Protein AF-A0A0N4ZP22-F1 (afdb_monomer)

Structure (mmCIF, N/CA/C/O backbone):
data_AF-A0A0N4ZP22-F1
#
_entry.id   AF-A0A0N4ZP22-F1
#
loop_
_atom_site.group_PDB
_atom_site.id
_atom_site.type_symbol
_atom_site.label_atom_id
_atom_site.label_alt_id
_atom_site.label_comp_id
_atom_site.label_asym_id
_atom_site.label_entity_id
_atom_site.label_seq_id
_atom_site.pdbx_PDB_ins_code
_atom_site.Cartn_x
_atom_site.Cartn_y
_atom_site.Cartn_z
_atom_site.occupancy
_atom_site.B_iso_or_equiv
_atom_site.auth_seq_id
_atom_site.auth_comp_id
_atom_site.auth_asym_id
_atom_site.auth_atom_id
_atom_site.pdbx_PDB_model_num
ATOM 1 N N . MET A 1 1 ? 40.704 -59.148 15.172 1.00 49.69 1 MET A N 1
ATOM 2 C CA . MET A 1 1 ? 39.421 -58.601 15.672 1.00 49.69 1 MET A CA 1
ATOM 3 C C . MET A 1 1 ? 39.531 -57.087 15.835 1.00 49.69 1 MET A C 1
ATOM 5 O O . MET A 1 1 ? 40.034 -56.634 16.849 1.00 49.69 1 MET A O 1
ATOM 9 N N . GLY A 1 2 ? 39.123 -56.298 14.837 1.00 51.00 2 GLY A N 1
ATOM 10 C CA . GLY A 1 2 ? 39.158 -54.830 14.907 1.00 51.00 2 GLY A CA 1
ATOM 11 C C . GLY A 1 2 ? 37.752 -54.257 14.776 1.00 51.00 2 GLY A C 1
ATOM 12 O O . GLY A 1 2 ? 37.282 -54.042 13.664 1.00 51.00 2 GLY A O 1
ATOM 13 N N . LYS A 1 3 ? 37.061 -54.045 15.901 1.00 58.38 3 LYS A N 1
ATOM 14 C CA . LYS A 1 3 ? 35.722 -53.438 15.931 1.00 58.38 3 LYS A CA 1
ATOM 15 C C . LYS A 1 3 ? 35.860 -51.929 15.700 1.00 58.38 3 LYS A C 1
ATOM 17 O O . LYS A 1 3 ? 36.095 -51.183 16.646 1.00 58.38 3 LYS A O 1
ATOM 22 N N . ARG A 1 4 ? 35.754 -51.467 14.452 1.00 63.69 4 ARG A N 1
ATOM 23 C CA . ARG A 1 4 ? 35.672 -50.026 14.168 1.00 63.69 4 ARG A CA 1
ATOM 24 C C . ARG A 1 4 ? 34.242 -49.566 14.450 1.00 63.69 4 ARG A C 1
ATOM 26 O O . ARG A 1 4 ? 33.310 -50.033 13.805 1.00 63.69 4 ARG A O 1
ATOM 33 N N . LYS A 1 5 ? 34.081 -48.681 15.439 1.00 59.81 5 LYS A N 1
ATOM 34 C CA . LYS A 1 5 ? 32.822 -47.979 15.718 1.00 59.81 5 LYS A CA 1
ATOM 35 C C . LYS A 1 5 ? 32.456 -47.153 14.486 1.00 59.81 5 LYS A C 1
ATOM 37 O O . LYS A 1 5 ? 33.154 -46.201 14.148 1.00 59.81 5 LYS A O 1
ATOM 42 N N . THR A 1 6 ? 31.376 -47.530 13.817 1.00 57.22 6 THR A N 1
ATOM 43 C CA . THR A 1 6 ? 30.721 -46.706 12.805 1.00 57.22 6 THR A CA 1
ATOM 44 C C . THR A 1 6 ? 30.248 -45.417 13.467 1.00 57.22 6 THR A C 1
ATOM 46 O O . THR A 1 6 ? 29.410 -45.442 14.366 1.00 57.22 6 THR A O 1
ATOM 49 N N . SER A 1 7 ? 30.844 -44.301 13.046 1.00 57.28 7 SER A N 1
ATOM 50 C CA . SER A 1 7 ? 30.411 -42.942 13.362 1.00 57.28 7 SER A CA 1
ATOM 51 C C . SER A 1 7 ? 28.914 -42.816 13.070 1.00 57.28 7 SER A C 1
ATOM 53 O O . SER A 1 7 ? 28.480 -42.966 11.926 1.00 57.28 7 SER A O 1
ATOM 55 N N . SER A 1 8 ? 28.122 -42.609 14.124 1.00 59.25 8 SER A N 1
ATOM 56 C CA . SER A 1 8 ? 26.702 -42.295 14.016 1.00 59.25 8 SER A CA 1
ATOM 57 C C . SER A 1 8 ? 26.591 -40.943 13.324 1.00 59.25 8 SER A C 1
ATOM 59 O O . SER A 1 8 ? 26.777 -39.905 13.954 1.00 59.25 8 SER A O 1
ATOM 61 N N . ARG A 1 9 ? 26.332 -40.955 12.013 1.00 60.91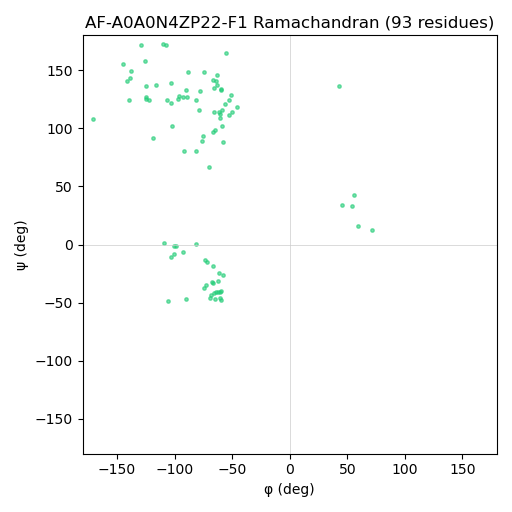 9 ARG A N 1
ATOM 62 C CA . ARG A 1 9 ? 25.959 -39.758 11.262 1.00 60.91 9 ARG A CA 1
ATOM 63 C C . ARG A 1 9 ? 24.686 -39.217 11.899 1.00 60.91 9 ARG A C 1
ATOM 65 O O . ARG A 1 9 ? 23.612 -39.776 11.694 1.00 60.91 9 ARG A O 1
ATOM 72 N N . THR A 1 10 ? 24.827 -38.166 12.704 1.00 61.94 10 THR A N 1
ATOM 73 C CA . THR A 1 10 ? 23.715 -37.334 13.158 1.00 61.94 10 THR A CA 1
ATOM 74 C C . THR A 1 10 ? 22.858 -37.030 11.935 1.00 61.94 10 THR A C 1
ATOM 76 O O . THR A 1 10 ? 23.369 -36.516 10.938 1.00 61.94 10 THR A O 1
ATOM 79 N N . GLY A 1 11 ? 21.600 -37.477 11.969 1.00 62.97 11 GLY A N 1
ATOM 80 C CA . GLY A 1 11 ? 20.673 -37.361 10.846 1.00 62.97 11 GLY A CA 1
ATOM 81 C C . GLY A 1 11 ? 20.512 -35.911 10.375 1.00 62.97 11 GLY A C 1
ATOM 82 O O . GLY A 1 11 ? 20.901 -34.987 11.094 1.00 62.97 11 GLY A O 1
ATOM 83 N N . PRO A 1 12 ? 19.951 -35.697 9.172 1.00 64.88 12 PRO A N 1
ATOM 84 C CA . PRO A 1 12 ? 19.740 -34.357 8.641 1.00 64.88 12 PRO A CA 1
ATOM 85 C C . PRO A 1 12 ? 18.979 -33.521 9.672 1.00 64.88 12 PRO A C 1
ATOM 87 O O . PRO A 1 12 ? 17.928 -33.937 10.169 1.00 64.88 12 PRO A O 1
ATOM 90 N N . ALA A 1 13 ? 19.556 -32.373 10.037 1.00 68.50 13 ALA A N 1
ATOM 91 C CA . ALA A 1 13 ? 18.925 -31.426 10.941 1.00 68.50 13 ALA A CA 1
ATOM 92 C C . ALA A 1 13 ? 17.507 -31.151 10.428 1.00 68.50 13 ALA A C 1
ATOM 94 O O . ALA A 1 13 ? 17.323 -30.883 9.240 1.00 68.50 13 ALA A O 1
ATOM 95 N N . LYS A 1 14 ? 16.509 -31.282 11.309 1.00 67.88 14 LYS A N 1
ATOM 96 C CA . LYS A 1 14 ? 15.104 -31.041 10.971 1.00 67.88 14 LYS A CA 1
ATOM 97 C C . LYS A 1 14 ? 15.009 -29.655 10.332 1.00 67.88 14 LYS A C 1
ATOM 99 O O . LYS A 1 14 ? 15.266 -28.657 11.005 1.00 67.88 14 LYS A O 1
ATOM 104 N N . VAL A 1 15 ? 14.711 -29.616 9.034 1.00 71.06 15 VAL A N 1
ATOM 105 C CA . VAL A 1 15 ? 14.518 -28.373 8.284 1.00 71.06 15 VAL A CA 1
ATOM 106 C C . VAL A 1 15 ? 13.423 -27.597 9.005 1.00 71.06 15 VAL A C 1
ATOM 108 O O . VAL A 1 15 ? 12.334 -28.128 9.230 1.00 71.06 15 VAL A O 1
ATOM 111 N N . LYS A 1 16 ? 13.740 -26.380 9.455 1.00 73.50 16 LYS A N 1
ATOM 112 C CA . LYS A 1 16 ? 12.749 -25.515 10.098 1.00 73.50 16 LYS A CA 1
ATOM 113 C C . LYS A 1 16 ? 11.621 -25.269 9.086 1.00 73.50 16 LYS A C 1
ATOM 115 O O . LYS A 1 16 ? 11.933 -25.010 7.924 1.00 73.50 16 LYS A O 1
ATOM 120 N N . PRO A 1 17 ? 10.343 -25.378 9.483 1.00 74.81 17 PRO A N 1
ATOM 121 C CA . PRO A 1 17 ? 9.240 -25.123 8.569 1.00 74.81 17 PRO A CA 1
ATOM 122 C C . PRO A 1 17 ? 9.334 -23.689 8.043 1.00 74.81 17 PRO A C 1
ATOM 124 O O . PRO A 1 17 ? 9.560 -22.757 8.816 1.00 74.81 17 PRO A O 1
ATOM 127 N N . VAL A 1 18 ? 9.186 -23.529 6.728 1.00 74.31 18 VAL A N 1
ATOM 128 C CA . VAL A 1 18 ? 9.071 -22.215 6.087 1.00 74.31 18 VAL A CA 1
ATOM 129 C C . VAL A 1 18 ? 7.761 -21.599 6.569 1.00 74.31 18 VAL A C 1
ATOM 131 O O . VAL A 1 18 ? 6.687 -22.140 6.307 1.00 74.31 18 VAL A O 1
ATOM 134 N N . ILE A 1 19 ? 7.854 -20.514 7.333 1.00 75.31 19 ILE A N 1
ATOM 135 C CA . ILE A 1 19 ? 6.686 -19.773 7.809 1.00 75.31 19 ILE A CA 1
ATOM 136 C C . ILE A 1 19 ? 6.242 -18.864 6.656 1.00 75.31 19 ILE A C 1
ATOM 138 O O . ILE A 1 19 ? 7.072 -18.104 6.155 1.00 75.31 19 ILE A O 1
ATOM 142 N N . PRO A 1 20 ? 4.982 -18.946 6.197 1.00 74.88 20 PRO A N 1
ATOM 143 C CA . PRO A 1 20 ? 4.500 -18.086 5.126 1.00 74.88 20 PRO A CA 1
ATOM 144 C C . PRO A 1 20 ? 4.480 -16.629 5.592 1.00 74.88 20 PRO A C 1
ATOM 146 O O . PRO A 1 20 ? 4.011 -16.337 6.694 1.00 74.88 20 PRO A O 1
ATOM 149 N N . LEU A 1 21 ? 4.973 -15.722 4.747 1.00 76.94 21 LEU A N 1
ATOM 150 C CA . LEU A 1 21 ? 4.935 -14.294 5.038 1.00 76.94 21 LEU A CA 1
ATOM 151 C C . LEU A 1 21 ? 3.489 -13.781 5.131 1.00 76.94 21 LEU A C 1
ATOM 153 O O . LEU A 1 21 ? 2.609 -14.263 4.402 1.00 76.94 21 LEU A O 1
ATOM 157 N N . PRO A 1 22 ? 3.231 -12.804 6.017 1.00 75.56 22 PRO A N 1
ATOM 158 C CA . PRO A 1 22 ? 1.921 -12.188 6.139 1.00 75.56 22 PRO A CA 1
ATOM 159 C C . PRO A 1 22 ? 1.558 -11.461 4.841 1.00 75.56 22 PRO A C 1
ATOM 161 O O . PRO A 1 22 ? 2.379 -10.789 4.226 1.00 75.56 22 PRO A O 1
ATOM 164 N N . LYS A 1 23 ? 0.302 -11.619 4.420 1.00 76.50 23 LYS A N 1
ATOM 165 C CA . LYS A 1 23 ? -0.268 -10.952 3.234 1.00 76.50 23 LYS A CA 1
ATOM 166 C C . LYS A 1 23 ? -1.290 -9.875 3.595 1.00 76.50 23 LYS A C 1
ATOM 168 O O . LYS A 1 23 ? -1.923 -9.312 2.707 1.00 76.50 23 LYS A O 1
ATOM 173 N N . ILE A 1 24 ? -1.498 -9.674 4.892 1.00 82.25 24 ILE A N 1
ATOM 174 C CA . ILE A 1 24 ? -2.490 -8.767 5.449 1.00 82.25 24 ILE A CA 1
ATOM 175 C C . ILE A 1 24 ? -1.741 -7.821 6.379 1.00 82.25 24 ILE A C 1
ATOM 177 O O . ILE A 1 24 ? -0.996 -8.285 7.242 1.00 82.25 24 ILE A O 1
ATOM 181 N N . PHE A 1 25 ? -1.933 -6.525 6.161 1.00 89.50 25 PHE A N 1
ATOM 182 C CA . PHE A 1 25 ? -1.208 -5.456 6.840 1.00 89.50 25 PHE A CA 1
ATOM 183 C C . PHE A 1 25 ? -2.175 -4.423 7.425 1.00 89.50 25 PHE A C 1
ATOM 185 O O . PHE A 1 25 ? -3.388 -4.455 7.171 1.00 89.50 25 PHE A O 1
ATOM 192 N N . ASP A 1 26 ? -1.617 -3.504 8.200 1.00 90.12 26 ASP A N 1
ATOM 193 C CA . ASP A 1 26 ? -2.349 -2.431 8.862 1.00 90.12 26 ASP A CA 1
ATOM 194 C C . ASP A 1 26 ? -2.443 -1.217 7.940 1.00 90.12 26 ASP A C 1
ATOM 196 O O . ASP A 1 26 ? -1.571 -0.973 7.112 1.00 90.12 26 ASP A O 1
ATOM 200 N N . CYS A 1 27 ? -3.521 -0.445 8.036 1.00 90.69 27 CYS A N 1
ATOM 201 C CA . CYS A 1 27 ? -3.665 0.746 7.202 1.00 90.69 27 CYS A CA 1
ATOM 202 C C . CYS A 1 27 ? -3.134 1.987 7.937 1.00 90.69 27 CYS A C 1
ATOM 204 O O . CYS A 1 27 ? -3.644 2.294 9.021 1.00 90.69 27 CYS A O 1
ATOM 206 N N . PRO A 1 28 ? -2.212 2.768 7.338 1.00 87.81 28 PRO A N 1
ATOM 207 C CA . PRO A 1 28 ? -1.699 3.995 7.949 1.00 87.81 28 PRO A CA 1
ATOM 208 C C . PRO A 1 28 ? -2.768 5.091 8.074 1.00 87.81 28 PRO A C 1
ATOM 210 O O . PRO A 1 28 ? -2.611 5.998 8.885 1.00 87.81 28 PRO A O 1
ATOM 213 N N . PHE A 1 29 ? -3.871 5.000 7.322 1.00 86.62 29 PHE A N 1
ATOM 214 C CA . PHE A 1 29 ? -4.939 6.004 7.310 1.00 86.62 29 PHE A CA 1
ATOM 215 C C . PHE A 1 29 ? -6.044 5.740 8.335 1.00 86.62 29 PHE A C 1
ATOM 217 O O . PHE A 1 29 ? -6.457 6.663 9.028 1.00 86.62 29 PHE A O 1
ATOM 224 N N . CYS A 1 30 ? -6.552 4.504 8.430 1.00 88.38 30 CYS A N 1
ATOM 225 C CA . CYS A 1 30 ? -7.683 4.185 9.313 1.00 88.38 30 CYS A CA 1
ATOM 226 C C . CYS A 1 30 ? -7.284 3.526 10.643 1.00 88.38 30 CYS A C 1
ATOM 228 O O . CYS A 1 30 ? -8.169 3.214 11.439 1.00 88.38 30 CYS A O 1
ATOM 230 N N . GLN A 1 31 ? -5.982 3.287 10.868 1.00 78.19 31 GLN A N 1
ATOM 231 C CA . GLN A 1 31 ? -5.408 2.658 12.073 1.00 78.19 31 GLN A CA 1
ATOM 232 C C . GLN A 1 31 ? -6.158 1.397 12.542 1.00 78.19 31 GLN A C 1
ATOM 234 O O . GLN A 1 31 ? -6.278 1.133 13.736 1.00 78.19 31 GLN A O 1
ATOM 239 N N . GLN A 1 32 ? -6.698 0.623 11.599 1.00 83.62 32 GLN A N 1
ATOM 240 C CA . GLN A 1 32 ? -7.278 -0.685 11.882 1.00 83.62 32 GLN A CA 1
ATOM 241 C C . GLN A 1 32 ? -6.300 -1.765 11.445 1.00 83.62 32 GLN A C 1
ATOM 243 O O . GLN A 1 32 ? -5.687 -1.664 10.375 1.00 83.62 32 GLN A O 1
ATOM 248 N N 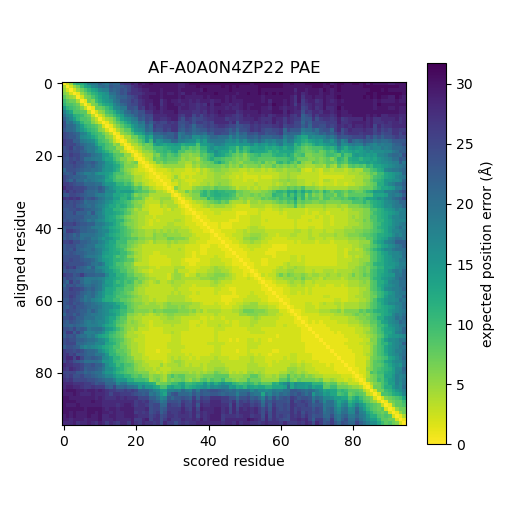. GLU A 1 33 ? -6.185 -2.799 12.268 1.00 83.38 33 GLU A N 1
ATOM 249 C CA . GLU A 1 33 ? -5.296 -3.918 11.996 1.00 83.38 33 GLU A CA 1
ATOM 250 C C . GLU A 1 33 ? -5.861 -4.818 10.890 1.00 83.38 33 GLU A C 1
ATOM 252 O O . GLU A 1 33 ? -7.080 -4.968 10.744 1.00 83.38 33 GLU A O 1
ATOM 257 N N . LEU A 1 34 ? -4.972 -5.439 10.112 1.00 83.50 34 LEU A N 1
ATOM 258 C CA . LEU A 1 34 ? -5.306 -6.507 9.158 1.00 83.50 34 LEU A CA 1
ATOM 259 C C . LEU A 1 34 ? -6.413 -6.154 8.132 1.00 83.50 34 LEU A C 1
ATOM 261 O O . LEU A 1 34 ? -7.211 -7.002 7.705 1.00 83.50 34 LEU A O 1
ATOM 265 N N . CYS A 1 35 ? -6.488 -4.889 7.723 1.00 89.06 35 CYS A N 1
ATOM 266 C CA . CYS A 1 35 ? -7.525 -4.393 6.814 1.00 89.06 35 CYS A CA 1
ATOM 267 C C . CYS A 1 35 ? -7.044 -4.182 5.372 1.00 89.06 35 CYS A C 1
ATOM 269 O O . CYS A 1 35 ? -7.878 -3.995 4.476 1.00 89.06 35 CYS A O 1
ATOM 271 N N . VAL A 1 36 ? -5.730 -4.251 5.149 1.00 91.88 36 VAL A N 1
ATOM 272 C CA . VAL A 1 36 ? -5.085 -4.016 3.857 1.00 91.88 36 VAL A CA 1
ATOM 273 C C . VAL A 1 36 ? -4.826 -5.337 3.141 1.00 91.88 36 VAL A C 1
ATOM 275 O O . VAL A 1 36 ? -4.180 -6.233 3.684 1.00 91.88 36 VAL A O 1
ATOM 278 N N . GLU A 1 37 ? -5.317 -5.446 1.906 1.00 90.75 37 GLU A N 1
ATOM 279 C CA . GLU A 1 37 ? -5.057 -6.575 1.013 1.00 90.75 37 GLU A CA 1
ATOM 280 C C . GLU A 1 37 ? -4.019 -6.186 -0.051 1.00 90.75 37 GLU A C 1
ATOM 282 O O . GLU A 1 37 ? -4.246 -5.272 -0.848 1.00 90.75 37 GLU A O 1
ATOM 287 N N . CYS A 1 38 ? -2.905 -6.924 -0.098 1.00 91.75 38 CYS A N 1
ATOM 288 C CA . CYS A 1 38 ? -1.904 -6.826 -1.163 1.00 91.75 38 CYS A CA 1
ATOM 289 C C . CYS A 1 38 ? -2.151 -7.897 -2.234 1.00 91.75 38 CYS A C 1
ATOM 291 O O . CYS A 1 38 ? -2.225 -9.093 -1.933 1.00 91.75 38 CYS A O 1
ATOM 293 N N . LYS A 1 39 ? -2.224 -7.487 -3.502 1.00 91.44 39 LYS A N 1
ATOM 294 C CA . LYS A 1 39 ? -2.294 -8.383 -4.665 1.00 91.44 39 LYS A CA 1
ATOM 295 C C . LYS A 1 39 ? -1.178 -8.047 -5.637 1.00 91.44 39 LYS A C 1
ATOM 297 O O . LYS A 1 39 ? -1.086 -6.916 -6.097 1.00 91.44 39 LYS A O 1
ATOM 302 N N . ILE A 1 40 ? -0.376 -9.046 -5.979 1.00 92.69 40 ILE A N 1
ATOM 303 C CA . ILE A 1 40 ? 0.678 -8.913 -6.979 1.00 92.69 40 ILE A CA 1
ATOM 304 C C . ILE A 1 40 ? 0.232 -9.634 -8.246 1.00 92.69 40 ILE A C 1
ATOM 306 O O . ILE A 1 40 ? -0.121 -10.813 -8.206 1.00 92.69 40 ILE A O 1
ATOM 310 N N . ASP A 1 41 ? 0.228 -8.912 -9.359 1.00 93.00 41 ASP A N 1
ATOM 311 C CA . ASP A 1 41 ? -0.009 -9.460 -10.685 1.00 93.00 41 ASP A CA 1
ATOM 312 C C . ASP A 1 41 ? 1.330 -9.597 -11.422 1.00 93.00 41 ASP A C 1
ATOM 314 O O . ASP A 1 41 ? 1.887 -8.619 -11.923 1.00 93.00 41 ASP A O 1
ATOM 318 N N . HIS A 1 42 ? 1.855 -10.823 -11.488 1.00 89.94 42 HIS A N 1
ATOM 319 C CA . HIS A 1 42 ? 3.119 -11.123 -12.173 1.00 89.94 42 HIS A CA 1
ATOM 320 C C . HIS A 1 42 ? 3.002 -11.055 -13.702 1.00 89.94 42 HIS A C 1
ATOM 322 O O . HIS A 1 42 ? 4.019 -11.005 -14.387 1.00 89.94 42 HIS A O 1
ATOM 328 N N . ASN A 1 43 ? 1.787 -11.049 -14.262 1.00 92.31 43 ASN A N 1
ATOM 329 C CA . ASN A 1 43 ? 1.606 -10.927 -15.707 1.00 92.31 43 ASN A CA 1
ATOM 330 C C . ASN A 1 43 ? 1.867 -9.490 -16.159 1.00 92.31 43 ASN A C 1
ATOM 332 O O . ASN A 1 43 ? 2.423 -9.266 -17.233 1.00 92.31 43 ASN A O 1
ATOM 336 N N . THR A 1 44 ? 1.454 -8.525 -15.340 1.00 93.38 44 THR A N 1
ATOM 337 C CA . THR A 1 44 ? 1.644 -7.096 -15.606 1.00 93.38 44 THR A CA 1
ATOM 338 C C . THR A 1 44 ? 2.819 -6.499 -14.838 1.00 93.38 44 THR A C 1
ATOM 340 O O . THR A 1 44 ? 3.212 -5.376 -15.138 1.00 93.38 44 THR A O 1
ATOM 343 N N . ASN A 1 45 ? 3.414 -7.256 -13.908 1.00 94.38 45 ASN A N 1
ATOM 344 C CA . ASN A 1 45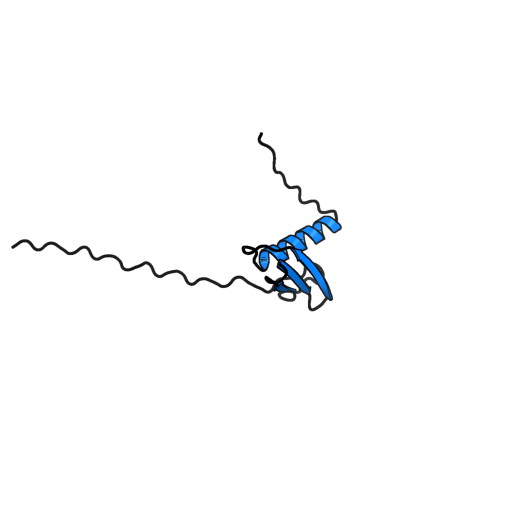 ? 4.440 -6.789 -12.976 1.00 94.38 45 ASN A CA 1
ATOM 345 C C . ASN A 1 45 ? 3.952 -5.581 -12.161 1.00 94.38 45 ASN A C 1
ATOM 347 O O . ASN A 1 45 ? 4.676 -4.604 -11.981 1.00 94.38 45 ASN A O 1
ATOM 351 N N . ILE A 1 46 ? 2.701 -5.634 -11.690 1.00 94.88 46 ILE A N 1
ATOM 352 C CA . ILE A 1 46 ? 2.088 -4.570 -10.886 1.00 94.88 46 ILE A CA 1
ATOM 353 C C . ILE A 1 46 ? 1.625 -5.136 -9.543 1.00 94.88 46 ILE A C 1
ATOM 355 O O . ILE A 1 46 ? 0.826 -6.072 -9.479 1.00 94.88 46 ILE A O 1
ATOM 359 N N . GLY A 1 47 ? 2.102 -4.521 -8.463 1.00 94.75 47 GLY A N 1
ATOM 360 C CA . GLY A 1 47 ? 1.605 -4.710 -7.106 1.00 94.75 47 GLY A CA 1
ATOM 361 C C . GLY A 1 47 ? 0.494 -3.709 -6.819 1.00 94.75 47 GLY A C 1
ATOM 362 O O . GLY A 1 47 ? 0.626 -2.528 -7.132 1.00 94.75 47 GLY A O 1
ATOM 363 N N . LYS A 1 48 ? -0.615 -4.180 -6.248 1.00 94.25 48 LYS A N 1
ATOM 364 C CA . LYS A 1 48 ? -1.779 -3.370 -5.882 1.00 94.25 48 LYS A CA 1
ATOM 365 C C . LYS A 1 48 ? -2.108 -3.554 -4.412 1.00 94.25 48 LYS A C 1
ATOM 367 O O . LYS A 1 48 ? -2.157 -4.680 -3.915 1.00 94.25 48 LYS A O 1
ATOM 372 N N . ILE A 1 49 ? -2.403 -2.442 -3.762 1.00 93.56 49 ILE A N 1
ATOM 373 C CA . ILE A 1 49 ? -2.844 -2.360 -2.378 1.00 93.56 49 ILE A CA 1
ATOM 374 C C . ILE A 1 49 ? -4.257 -1.811 -2.347 1.00 93.56 49 ILE A C 1
ATOM 376 O O . ILE A 1 49 ? -4.579 -0.859 -3.059 1.00 93.56 49 ILE A O 1
ATOM 380 N N . TYR A 1 50 ? -5.091 -2.419 -1.509 1.00 92.94 50 TYR A N 1
ATOM 381 C CA . TYR A 1 50 ? -6.446 -1.957 -1.261 1.00 92.94 50 TYR A CA 1
ATOM 382 C C . TYR A 1 50 ? -6.793 -2.065 0.223 1.00 92.94 50 TYR A C 1
ATOM 384 O O . TYR A 1 50 ? -6.724 -3.151 0.806 1.00 92.94 50 TYR A O 1
ATOM 392 N N . CYS A 1 51 ? -7.208 -0.954 0.833 1.00 92.62 51 CYS A N 1
ATOM 393 C CA . CYS A 1 51 ? -7.778 -0.966 2.175 1.00 92.62 51 CYS A CA 1
ATOM 394 C C . CYS A 1 51 ? -9.297 -1.164 2.116 1.00 92.62 51 CYS A C 1
ATOM 396 O O . CYS A 1 51 ? -10.018 -0.400 1.475 1.00 92.62 51 CYS A O 1
ATOM 398 N N . ARG A 1 52 ? -9.809 -2.159 2.848 1.00 90.00 52 ARG A N 1
ATOM 399 C CA . ARG A 1 52 ? -11.246 -2.487 2.864 1.00 90.00 52 ARG A CA 1
ATOM 400 C C . ARG A 1 52 ? -12.125 -1.495 3.628 1.00 90.00 52 ARG A C 1
ATOM 402 O O . ARG A 1 52 ? -13.342 -1.580 3.515 1.00 90.00 52 ARG A O 1
ATOM 409 N N . LEU A 1 53 ? -11.525 -0.610 4.423 1.00 90.06 53 LEU A N 1
ATOM 410 C CA . LEU A 1 53 ? -12.243 0.286 5.333 1.00 90.06 53 LEU A CA 1
ATOM 411 C C . LEU A 1 53 ? -12.283 1.732 4.840 1.00 90.06 53 LEU A C 1
ATOM 413 O O . LEU A 1 53 ? -13.346 2.339 4.840 1.00 90.06 53 LEU A O 1
ATOM 417 N N . CYS A 1 54 ? -11.135 2.284 4.438 1.00 91.25 54 CYS A N 1
ATOM 418 C CA . CYS A 1 54 ? -11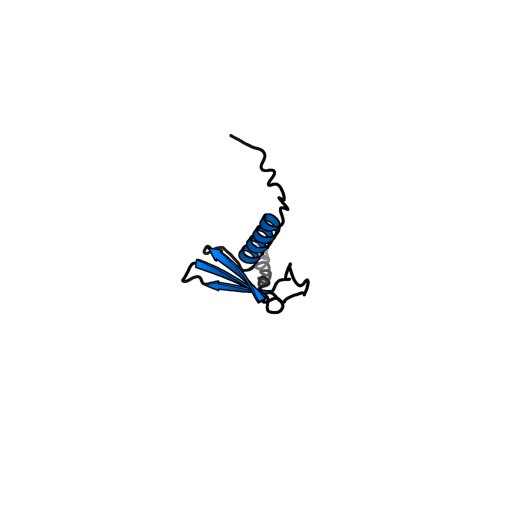.042 3.665 3.956 1.00 91.25 54 CYS A CA 1
ATOM 419 C C . CYS A 1 54 ? -11.033 3.790 2.426 1.00 91.25 54 CYS A C 1
ATOM 421 O O . CYS A 1 54 ? -10.971 4.907 1.925 1.00 91.25 54 CYS A O 1
ATOM 423 N N . ASN A 1 55 ? -11.087 2.671 1.691 1.00 87.56 55 ASN A N 1
ATOM 424 C CA . ASN A 1 55 ? -11.053 2.619 0.223 1.00 87.56 55 ASN A CA 1
ATOM 425 C C . ASN A 1 55 ? -9.793 3.232 -0.421 1.00 87.56 55 ASN A C 1
ATOM 427 O O . ASN A 1 55 ? -9.769 3.474 -1.630 1.00 87.56 55 ASN A O 1
ATOM 431 N N . GLU A 1 56 ? -8.737 3.446 0.363 1.00 89.94 56 GLU A N 1
ATOM 432 C CA . GLU A 1 56 ? -7.447 3.884 -0.157 1.00 89.94 56 GLU A CA 1
ATOM 433 C C . GLU A 1 56 ? -6.817 2.786 -1.019 1.00 89.94 56 GLU A C 1
ATOM 435 O O . GLU A 1 56 ? -6.917 1.590 -0.703 1.00 89.94 56 GLU A O 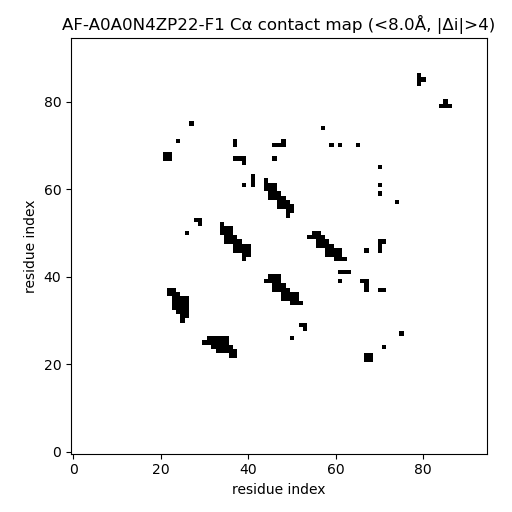1
ATOM 440 N N . HIS A 1 57 ? -6.175 3.193 -2.113 1.00 91.25 57 HIS A N 1
ATOM 441 C CA . HIS A 1 57 ? -5.582 2.271 -3.067 1.00 91.25 57 HIS A CA 1
ATOM 442 C C . HIS A 1 57 ? -4.251 2.791 -3.592 1.00 91.25 57 HIS A C 1
ATOM 444 O O . HIS A 1 57 ? -4.083 3.966 -3.897 1.00 91.25 57 HIS A O 1
ATOM 450 N N . PHE A 1 58 ? -3.306 1.874 -3.753 1.00 93.31 58 PHE A N 1
ATOM 451 C CA . PHE A 1 58 ? -1.977 2.190 -4.253 1.00 93.31 58 PHE A CA 1
ATOM 452 C C . PHE A 1 58 ? -1.517 1.128 -5.241 1.00 93.31 58 PHE A C 1
ATOM 454 O O . PHE A 1 58 ? -1.908 -0.039 -5.150 1.00 93.31 58 PHE A O 1
ATOM 461 N N . GLN A 1 59 ? -0.702 1.537 -6.207 1.00 94.31 59 GLN A N 1
ATOM 462 C CA . GLN A 1 59 ? -0.110 0.633 -7.179 1.00 94.31 59 GLN A CA 1
ATOM 463 C C . GLN A 1 59 ? 1.345 1.000 -7.433 1.00 94.31 59 GLN A C 1
ATOM 465 O O . GLN A 1 59 ? 1.688 2.180 -7.508 1.00 94.31 59 GLN A O 1
ATOM 470 N N . MET A 1 60 ? 2.177 -0.016 -7.633 1.00 94.38 60 MET A N 1
ATOM 471 C CA . MET A 1 60 ? 3.576 0.158 -8.007 1.00 94.38 60 MET A CA 1
ATOM 472 C C . MET A 1 60 ? 4.043 -0.954 -8.952 1.00 94.38 60 MET A C 1
ATOM 474 O O . MET A 1 60 ? 3.467 -2.049 -8.939 1.00 94.38 60 MET A O 1
ATOM 478 N N . PRO A 1 61 ? 5.077 -0.702 -9.769 1.00 95.00 61 PRO A N 1
ATOM 479 C CA . PRO A 1 61 ? 5.766 -1.765 -10.489 1.00 95.00 61 PRO A CA 1
ATOM 480 C C . PRO A 1 61 ? 6.454 -2.715 -9.502 1.00 95.00 61 PRO A C 1
ATOM 482 O O . PRO A 1 61 ? 7.023 -2.261 -8.514 1.00 95.00 61 PRO A O 1
ATOM 485 N N . VAL A 1 62 ? 6.413 -4.015 -9.786 1.00 95.56 62 VAL A N 1
ATOM 486 C CA . VAL A 1 62 ? 7.072 -5.061 -8.991 1.00 95.56 62 VAL A CA 1
ATOM 487 C C . VAL A 1 62 ? 7.990 -5.928 -9.851 1.00 95.56 62 VAL A C 1
ATOM 489 O O . VAL A 1 62 ? 7.812 -6.047 -11.062 1.00 95.56 62 VAL A O 1
ATOM 492 N N . HIS A 1 63 ? 8.950 -6.583 -9.221 1.00 92.44 63 HIS A N 1
ATOM 493 C CA . HIS A 1 63 ? 9.830 -7.586 -9.793 1.00 92.44 63 HIS A CA 1
ATOM 494 C C . HIS A 1 63 ? 9.536 -8.987 -9.246 1.00 92.44 63 HIS A C 1
ATOM 496 O O . HIS A 1 63 ? 8.758 -9.191 -8.324 1.00 92.44 63 HIS A O 1
ATOM 502 N N . HIS A 1 64 ? 10.187 -9.992 -9.836 1.00 87.62 64 HIS A N 1
ATOM 503 C CA . HIS A 1 64 ? 9.986 -11.404 -9.498 1.00 87.62 64 HIS A CA 1
ATOM 504 C C . HIS A 1 64 ? 10.332 -11.769 -8.044 1.00 87.62 64 HIS A C 1
ATOM 506 O O . HIS A 1 64 ? 9.842 -12.774 -7.536 1.00 87.62 64 HIS A O 1
ATOM 512 N N . LEU A 1 65 ? 11.204 -10.989 -7.406 1.00 90.31 65 LEU A N 1
ATOM 513 C CA . LEU A 1 65 ? 11.623 -11.200 -6.022 1.00 90.31 65 LEU A CA 1
ATOM 514 C C . LEU A 1 65 ? 10.770 -10.412 -5.025 1.00 90.31 65 LEU A C 1
ATOM 516 O O 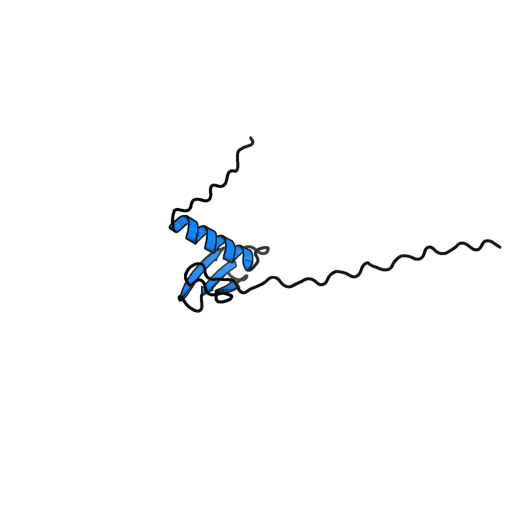. LEU A 1 65 ? 10.952 -10.609 -3.829 1.00 90.31 65 LEU A O 1
ATOM 520 N N . ASP A 1 66 ? 9.872 -9.550 -5.511 1.00 90.38 66 ASP A N 1
ATOM 521 C CA . ASP A 1 66 ? 9.072 -8.700 -4.643 1.00 90.38 66 ASP A CA 1
ATOM 522 C C . ASP A 1 66 ? 7.929 -9.504 -4.033 1.00 90.38 66 ASP A C 1
ATOM 524 O O . ASP A 1 66 ? 7.174 -10.222 -4.701 1.00 90.38 66 ASP A O 1
ATOM 528 N N . GLU A 1 67 ? 7.787 -9.345 -2.730 1.00 90.56 67 GLU A N 1
ATOM 529 C CA . GLU A 1 67 ? 6.751 -9.948 -1.925 1.00 90.56 67 GLU A CA 1
ATOM 530 C C . GLU A 1 67 ? 5.726 -8.892 -1.491 1.00 90.56 67 GLU A C 1
ATOM 532 O O . GLU A 1 67 ? 5.872 -7.685 -1.686 1.00 90.56 67 GLU A O 1
ATOM 537 N N . ALA A 1 68 ? 4.626 -9.343 -0.883 1.00 89.94 68 ALA A N 1
ATOM 538 C CA . ALA A 1 68 ? 3.535 -8.456 -0.471 1.00 89.94 68 ALA A CA 1
ATOM 539 C C . ALA A 1 68 ? 3.985 -7.349 0.504 1.00 89.94 68 ALA A C 1
ATOM 541 O O . ALA A 1 68 ? 3.356 -6.291 0.555 1.00 89.94 68 ALA A O 1
ATOM 542 N N . ILE A 1 69 ? 5.059 -7.603 1.258 1.00 90.69 69 ILE A N 1
ATOM 543 C CA . ILE A 1 69 ? 5.666 -6.654 2.191 1.00 90.69 69 ILE A CA 1
ATOM 544 C C . ILE A 1 69 ? 6.428 -5.534 1.475 1.00 90.69 69 ILE A C 1
ATOM 546 O O . ILE A 1 69 ? 6.369 -4.397 1.929 1.00 90.69 69 ILE A O 1
ATOM 550 N N . ASP A 1 70 ? 7.076 -5.814 0.342 1.00 92.19 70 ASP A N 1
ATOM 551 C CA . ASP A 1 70 ? 7.819 -4.802 -0.417 1.00 92.19 70 ASP A CA 1
ATOM 552 C C . ASP A 1 70 ? 6.861 -3.752 -0.984 1.00 92.19 70 ASP A C 1
ATOM 554 O O . ASP A 1 70 ? 7.091 -2.549 -0.860 1.00 92.19 70 ASP A O 1
ATOM 558 N N . VAL A 1 71 ? 5.715 -4.214 -1.500 1.00 92.75 71 VAL A N 1
ATOM 559 C CA . VAL A 1 71 ? 4.631 -3.343 -1.976 1.00 92.75 71 VAL A CA 1
ATOM 560 C C . VAL A 1 71 ? 4.064 -2.490 -0.841 1.00 92.75 71 VAL A C 1
ATOM 562 O O . VAL A 1 71 ? 3.781 -1.308 -1.031 1.00 92.75 71 VAL A O 1
ATOM 565 N N . TYR A 1 72 ? 3.903 -3.085 0.344 1.00 93.00 72 TYR A N 1
ATOM 566 C CA . TYR A 1 72 ? 3.415 -2.378 1.524 1.00 93.00 72 TYR A CA 1
ATOM 567 C C . TYR A 1 72 ? 4.395 -1.295 1.985 1.00 93.00 72 TYR A C 1
ATOM 569 O O . TYR A 1 72 ? 3.980 -0.158 2.183 1.00 93.00 72 TYR A O 1
ATOM 577 N N . ASN A 1 73 ? 5.688 -1.605 2.082 1.00 92.19 73 ASN A N 1
ATOM 578 C CA . ASN A 1 73 ? 6.712 -0.643 2.494 1.00 92.19 73 ASN A CA 1
ATOM 579 C C . ASN A 1 73 ? 6.781 0.551 1.537 1.00 92.19 73 ASN A C 1
ATOM 581 O O . ASN A 1 73 ? 6.734 1.693 1.980 1.00 92.19 73 ASN A O 1
ATOM 585 N N . ALA A 1 74 ? 6.774 0.297 0.227 1.00 93.12 74 ALA A N 1
ATOM 586 C CA . ALA A 1 74 ? 6.773 1.361 -0.772 1.00 93.12 74 ALA A CA 1
ATOM 587 C C . ALA A 1 74 ? 5.525 2.258 -0.693 1.00 93.12 74 ALA A C 1
ATOM 589 O O . ALA A 1 74 ? 5.599 3.451 -0.989 1.00 93.12 74 ALA A O 1
ATOM 590 N N . TRP A 1 75 ? 4.374 1.709 -0.291 1.00 93.12 75 TRP A N 1
ATOM 591 C CA . TRP A 1 75 ? 3.180 2.511 -0.034 1.00 93.12 75 TRP A CA 1
ATOM 592 C C . TRP A 1 75 ? 3.343 3.402 1.197 1.00 93.12 75 TRP A C 1
ATOM 594 O O . TRP A 1 75 ? 3.004 4.580 1.117 1.00 93.12 75 TRP A O 1
ATOM 604 N N . ILE A 1 76 ? 3.905 2.881 2.294 1.00 92.38 76 ILE A N 1
ATOM 605 C CA . ILE A 1 76 ? 4.213 3.682 3.489 1.00 92.38 76 ILE A CA 1
ATOM 606 C C . ILE A 1 76 ? 5.185 4.814 3.143 1.00 92.38 76 ILE A C 1
ATOM 608 O O . ILE A 1 76 ? 4.890 5.970 3.439 1.00 92.38 76 ILE A O 1
ATOM 612 N N . ASP A 1 77 ? 6.269 4.513 2.425 1.00 91.19 77 ASP A N 1
ATOM 613 C CA . ASP A 1 77 ? 7.244 5.515 1.984 1.00 91.19 77 ASP A CA 1
ATOM 614 C C . ASP A 1 77 ? 6.587 6.588 1.096 1.00 91.19 77 ASP A C 1
ATOM 616 O O . ASP A 1 77 ? 6.851 7.785 1.234 1.00 91.19 77 ASP A O 1
ATOM 620 N N . ALA A 1 78 ? 5.677 6.186 0.201 1.00 89.81 78 ALA A N 1
ATOM 621 C CA . ALA A 1 78 ? 4.920 7.110 -0.639 1.00 89.81 78 ALA A CA 1
ATOM 622 C C . ALA A 1 78 ? 3.933 7.979 0.161 1.00 89.81 78 ALA A C 1
ATOM 624 O O . ALA A 1 78 ? 3.679 9.126 -0.224 1.00 89.81 78 ALA A O 1
ATOM 625 N N . CYS A 1 79 ? 3.365 7.462 1.254 1.00 89.75 79 CYS A N 1
ATOM 626 C CA . CYS A 1 79 ? 2.536 8.235 2.178 1.00 89.75 79 CYS A CA 1
ATOM 627 C C . CYS A 1 79 ? 3.376 9.251 2.962 1.00 89.75 79 CYS A C 1
ATOM 629 O O . CYS A 1 79 ? 3.008 10.424 3.035 1.00 89.75 79 CYS A O 1
ATOM 631 N N . ASP A 1 80 ? 4.523 8.833 3.492 1.00 88.44 80 ASP A N 1
ATOM 632 C CA . ASP A 1 80 ? 5.42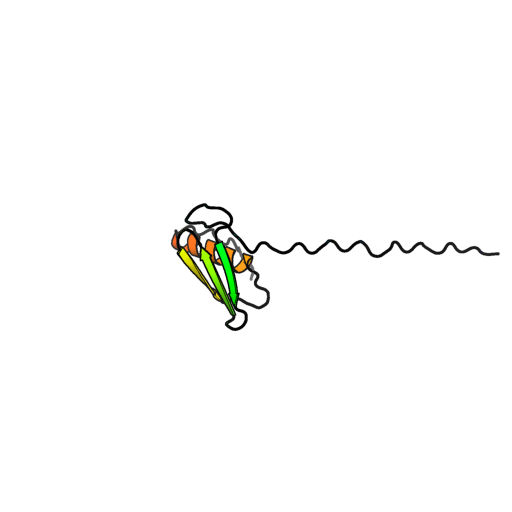7 9.699 4.251 1.00 88.44 80 ASP A CA 1
ATOM 633 C C . ASP A 1 80 ? 6.001 10.823 3.379 1.00 88.44 80 ASP A C 1
ATOM 635 O O . ASP A 1 80 ? 6.011 11.989 3.790 1.00 88.44 80 ASP A O 1
ATOM 639 N N . ALA A 1 81 ? 6.369 10.513 2.131 1.00 86.69 81 ALA A N 1
ATOM 640 C CA . ALA A 1 81 ? 6.829 11.500 1.159 1.00 86.69 81 ALA A CA 1
ATOM 641 C C . ALA A 1 81 ? 5.761 12.566 0.848 1.00 86.69 81 ALA A C 1
ATOM 643 O O . ALA A 1 81 ? 6.082 13.754 0.771 1.00 86.69 81 ALA A O 1
ATOM 644 N N . GLN A 1 82 ? 4.489 12.172 0.712 1.00 83.31 82 GLN A N 1
ATOM 645 C CA . GLN A 1 82 ? 3.378 13.115 0.517 1.00 83.31 82 GLN A CA 1
ATOM 646 C C . GLN A 1 82 ? 3.132 13.990 1.750 1.00 83.31 82 GLN A C 1
ATOM 648 O O . GLN A 1 82 ? 2.790 15.164 1.618 1.00 83.31 82 GLN A O 1
ATOM 653 N N . ASN A 1 83 ? 3.364 13.440 2.940 1.00 81.06 83 ASN A N 1
ATOM 654 C CA . ASN A 1 83 ? 3.216 14.149 4.208 1.00 81.06 83 ASN A CA 1
ATOM 655 C C . ASN A 1 83 ? 4.433 15.026 4.561 1.00 81.06 83 ASN A C 1
ATOM 657 O O . ASN A 1 83 ? 4.441 15.675 5.607 1.00 81.06 83 ASN A O 1
ATOM 661 N N . GLY A 1 84 ? 5.465 15.063 3.710 1.00 76.06 84 GLY A N 1
ATOM 662 C CA . GLY A 1 84 ? 6.696 15.820 3.952 1.00 76.06 84 GLY A CA 1
ATOM 663 C C . GLY A 1 84 ? 7.582 15.227 5.052 1.00 76.06 84 GLY A C 1
ATOM 664 O O . GLY A 1 84 ? 8.533 15.877 5.492 1.00 76.06 84 GLY A O 1
ATOM 665 N N . ILE A 1 85 ? 7.297 13.998 5.490 1.00 70.81 85 ILE A N 1
ATOM 666 C CA . ILE A 1 85 ? 8.128 13.244 6.425 1.00 70.81 85 ILE A CA 1
ATOM 667 C C . ILE A 1 85 ? 9.247 12.612 5.599 1.00 70.81 85 ILE A C 1
ATOM 669 O O . ILE A 1 85 ? 9.200 11.455 5.201 1.00 70.81 85 ILE A O 1
ATOM 673 N N . VAL A 1 86 ? 10.271 13.405 5.290 1.00 57.59 86 VAL A N 1
ATOM 674 C CA . VAL A 1 86 ? 11.493 12.883 4.678 1.00 57.59 86 VAL A CA 1
ATOM 675 C C . VAL A 1 86 ? 12.306 12.181 5.762 1.00 57.59 86 VAL A C 1
ATOM 677 O O . VAL A 1 86 ? 13.128 12.790 6.447 1.00 57.59 86 VAL A O 1
ATOM 680 N N . MET A 1 87 ? 12.065 10.885 5.966 1.00 54.91 87 MET A N 1
ATOM 681 C CA . MET A 1 87 ? 13.022 10.063 6.701 1.00 54.91 87 MET A CA 1
ATOM 682 C C . MET A 1 87 ? 14.282 9.980 5.841 1.00 54.91 87 MET A C 1
ATOM 684 O O . MET A 1 87 ? 14.346 9.256 4.855 1.00 54.91 87 MET A O 1
ATOM 688 N N . GLY A 1 88 ? 15.249 10.844 6.148 1.00 52.12 88 GLY A N 1
ATOM 689 C CA . GLY A 1 88 ? 16.451 11.006 5.352 1.00 52.12 88 GLY A CA 1
ATOM 690 C C . GLY A 1 88 ? 17.232 9.701 5.249 1.00 52.12 88 GLY A C 1
ATOM 691 O O . GLY A 1 88 ? 17.800 9.234 6.238 1.00 52.12 88 GLY A O 1
ATOM 692 N N . ASP A 1 89 ? 17.337 9.178 4.029 1.00 53.12 89 ASP A N 1
ATOM 693 C CA . ASP A 1 89 ? 18.379 8.243 3.625 1.00 53.12 89 ASP A CA 1
ATOM 694 C C . ASP A 1 89 ? 19.748 8.898 3.858 1.00 53.12 89 ASP A C 1
ATOM 696 O O . ASP A 1 89 ? 20.348 9.544 2.997 1.00 53.12 89 ASP A O 1
ATOM 700 N N . SER A 1 90 ? 20.276 8.728 5.068 1.00 51.28 90 SER A N 1
ATOM 701 C CA . SER A 1 90 ? 21.688 8.928 5.368 1.00 51.28 90 SER A CA 1
ATOM 702 C C . SER A 1 90 ? 22.515 7.821 4.707 1.00 51.28 90 SER A C 1
ATOM 704 O O . SER A 1 90 ? 23.155 7.029 5.393 1.00 51.28 90 SER A O 1
ATOM 706 N N . LYS A 1 91 ? 22.569 7.773 3.372 1.00 49.34 91 LYS A N 1
ATOM 707 C CA . LYS A 1 91 ? 23.686 7.126 2.668 1.00 49.34 91 LYS A CA 1
ATOM 708 C C . LYS A 1 91 ? 24.752 8.172 2.371 1.00 49.34 91 LYS A C 1
ATOM 710 O O . LYS A 1 91 ? 24.876 8.721 1.282 1.00 49.34 91 LYS A O 1
ATOM 715 N N . LYS A 1 92 ? 25.535 8.438 3.416 1.00 48.47 92 LYS A N 1
ATOM 716 C CA . LYS A 1 92 ? 26.867 9.038 3.346 1.00 48.47 92 LYS A CA 1
ATOM 717 C C . LYS A 1 92 ? 27.776 8.105 2.521 1.0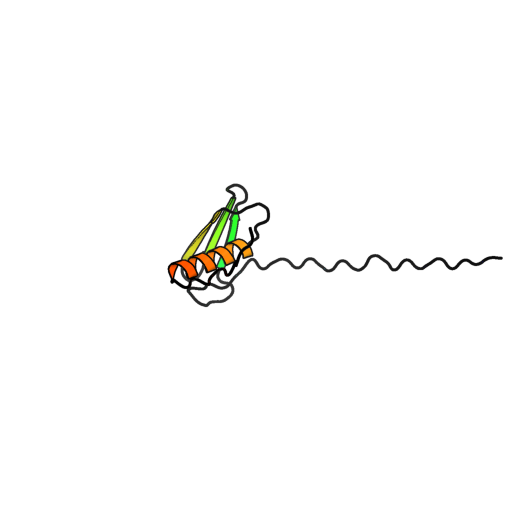0 48.47 92 LYS A C 1
ATOM 719 O O . LYS A 1 92 ? 28.092 7.030 3.005 1.00 48.47 92 LYS A O 1
ATOM 724 N N . GLY A 1 93 ? 28.120 8.550 1.307 1.00 47.56 93 GLY A N 1
ATOM 725 C CA . GLY A 1 93 ? 29.347 8.340 0.510 1.00 47.56 93 GLY A CA 1
ATOM 726 C C . GLY A 1 93 ? 30.028 6.964 0.416 1.00 47.56 93 GLY A C 1
ATOM 727 O O . GLY A 1 93 ? 30.310 6.335 1.427 1.00 47.56 93 GLY A O 1
ATOM 728 N N . HIS A 1 94 ? 30.443 6.592 -0.801 1.00 39.75 94 HIS A N 1
ATOM 729 C CA . HIS A 1 94 ? 31.867 6.504 -1.171 1.00 39.75 94 HIS A CA 1
ATOM 730 C C . HIS A 1 94 ? 31.991 6.272 -2.689 1.00 39.75 94 HIS A C 1
ATOM 732 O O . HIS A 1 94 ? 31.665 5.193 -3.178 1.00 39.75 94 HIS A O 1
ATOM 738 N N . ASP A 1 95 ? 32.429 7.302 -3.408 1.00 40.56 95 ASP A N 1
ATOM 739 C CA . ASP A 1 95 ? 33.503 7.162 -4.400 1.00 40.56 95 ASP A CA 1
ATOM 740 C C . ASP A 1 95 ? 34.725 7.859 -3.780 1.00 40.56 95 ASP A C 1
ATOM 742 O O . ASP A 1 95 ? 34.502 8.849 -3.032 1.00 40.56 95 ASP A O 1
#

Secondary structure (DSSP, 8-state):
---------PPPP-PPP-PPPP-EE--TTT--TT-EEEEEETTTTEEEEEETTT--EEEEE--TT--HHHHHHHHHHHHHHHTT-----------

Foldseek 3Di:
DDDDPDPPPPPDDPDDDDDDDDQFAADPPPRDGRQKGWDADPVQQKIKIAGPPPRDIDIDGHDPPDDSVNRVVVVVVVVCVVVVNCPDPPPDDDD

Organism: Parastrongyloides trichosuri (NCBI:txid131310)

Mean predicted aligned error: 12.35 Å

Solvent-accessible surface area (backbone atoms only — not comparable to full-atom values): 6263 Å² total; per-residue (Å²): 140,82,88,76,81,77,79,78,74,76,67,83,74,80,76,74,79,85,76,80,77,75,58,56,39,63,35,92,87,75,75,42,74,66,42,23,46,53,49,74,40,80,91,77,30,37,29,37,40,39,31,79,82,79,69,49,71,49,74,46,83,49,58,96,86,60,48,59,58,54,54,48,51,54,50,50,53,54,52,32,55,74,71,66,52,71,80,74,83,82,76,78,81,84,133

pLDDT: mean 79.78, std 15.59, range [39.75, 95.56]

Nearest PDB structures (foldseek):
  9bz0-assembly1_M  TM=9.849E-01  e=2.575E-07  Homo sapiens
  9er2-assembly1_O  TM=9.895E-01  e=5.621E-07  Homo sapiens
  9fd2-assembly1_f  TM=9.751E-01  e=6.833E-07  Homo sapiens
  8rap-assembly1_M  TM=9.958E-01  e=1.227E-06  Saccharomyces cerevisiae
  1wii-assembly1_A  TM=7.426E-01  e=1.633E-07  Mus musculus

InterPro domains:
  IPR007808 Transcription elongation factor 1 [PF05129] (2-80)
  IPR007808 Transcription elongation factor 1 [PTHR20934] (1-84)
  IPR038567 Transcription elongation factor 1 superfamily [G3DSA:2.20.25.190] (19-83)

Sequence (95 aa):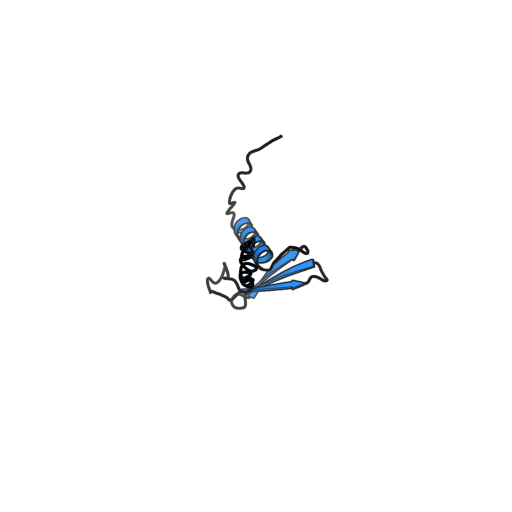
MGKRKTSSRTGPAKVKPVIPLPKIFDCPFCQQELCVECKIDHNTNIGKIYCRLCNEHFQMPVHHLDEAIDVYNAWIDACDAQNGIVMGDSKKGHD

Radius of gyration: 22.78 Å; Cα contacts (8 Å, |Δi|>4): 105; chains: 1; bounding box: 52×74×32 Å